Protein AF-A0A6B2CRK7-F1 (afdb_monomer_lite)

Foldseek 3Di:
DLCVQQVDAWDWDQDPVRDIDTDDDPSSVVSCVVVVVVVVVVVVVVVVD

Secondary structure (DSSP, 8-state):
-HHHHHS-PPEEEE-TTS-EEEE--HHHHHHHHHHHHHHHHHHHHHTT-

Structure (mmCIF, N/CA/C/O backbone):
data_AF-A0A6B2CRK7-F1
#
_entry.id   AF-A0A6B2CRK7-F1
#
loop_
_atom_site.group_PDB
_atom_site.id
_atom_site.type_symbol
_atom_site.label_atom_id
_atom_site.label_alt_id
_atom_site.label_comp_id
_atom_site.label_asym_id
_atom_site.label_entity_id
_atom_site.label_seq_id
_atom_site.pdbx_PDB_ins_code
_atom_site.Cartn_x
_atom_site.Cartn_y
_atom_site.Cartn_z
_atom_site.occupancy
_atom_site.B_iso_or_equiv
_atom_site.auth_seq_id
_atom_site.auth_comp_id
_atom_site.auth_asym_id
_atom_site.auth_atom_id
_atom_site.pdbx_PDB_model_num
ATOM 1 N N . MET A 1 1 ? 0.807 4.810 -5.186 1.00 79.50 1 MET A N 1
ATOM 2 C CA . MET A 1 1 ? 0.023 4.351 -4.021 1.00 79.50 1 MET A CA 1
ATOM 3 C C . MET A 1 1 ? 0.909 4.328 -2.788 1.00 79.50 1 MET A C 1
ATOM 5 O O . MET A 1 1 ? 0.808 5.267 -2.030 1.00 79.50 1 MET A O 1
ATOM 9 N N . ILE A 1 2 ? 1.843 3.380 -2.636 1.00 84.75 2 ILE A N 1
ATOM 10 C CA . ILE A 1 2 ? 2.646 3.229 -1.400 1.00 84.75 2 ILE A CA 1
ATOM 11 C C . ILE A 1 2 ? 3.298 4.544 -0.941 1.00 84.75 2 ILE A C 1
ATOM 13 O O . ILE A 1 2 ? 3.001 5.022 0.142 1.00 84.75 2 ILE A O 1
ATOM 17 N N . GLU A 1 3 ? 4.075 5.187 -1.816 1.00 88.69 3 GLU A N 1
ATOM 18 C CA . GLU A 1 3 ? 4.755 6.459 -1.518 1.00 88.69 3 GLU A CA 1
ATOM 19 C C . GLU A 1 3 ? 3.790 7.600 -1.174 1.00 88.69 3 GLU A C 1
ATOM 21 O O . GLU A 1 3 ? 4.067 8.395 -0.287 1.00 88.69 3 GLU A O 1
ATOM 26 N N . ALA A 1 4 ? 2.622 7.652 -1.816 1.00 87.81 4 ALA A N 1
ATOM 27 C CA . ALA A 1 4 ? 1.617 8.674 -1.526 1.00 87.81 4 ALA A CA 1
ATOM 28 C C . ALA A 1 4 ? 0.974 8.493 -0.141 1.00 87.81 4 ALA A C 1
ATOM 30 O O . ALA A 1 4 ? 0.427 9.440 0.411 1.00 87.81 4 ALA A O 1
ATOM 31 N N . LEU A 1 5 ? 1.014 7.275 0.401 1.00 82.81 5 LEU A N 1
ATOM 32 C CA . LEU A 1 5 ? 0.362 6.913 1.656 1.00 82.81 5 LEU A CA 1
ATOM 33 C C . LEU A 1 5 ? 1.313 6.910 2.838 1.00 82.81 5 LEU A C 1
ATOM 35 O O . LEU A 1 5 ? 0.899 7.197 3.956 1.00 82.81 5 LEU A O 1
ATOM 39 N N . THR A 1 6 ? 2.571 6.559 2.595 1.00 82.38 6 THR A N 1
ATOM 40 C CA . THR A 1 6 ? 3.578 6.430 3.647 1.00 82.38 6 THR A CA 1
ATOM 41 C C . THR A 1 6 ? 4.634 7.525 3.591 1.00 82.38 6 THR A C 1
ATOM 43 O O . THR A 1 6 ? 5.397 7.668 4.537 1.00 82.38 6 THR A O 1
ATOM 46 N N . GLY A 1 7 ? 4.721 8.284 2.492 1.00 89.31 7 GLY A N 1
ATOM 47 C CA . GLY A 1 7 ? 5.824 9.214 2.236 1.00 89.31 7 GLY A CA 1
ATOM 48 C C . GLY A 1 7 ? 7.154 8.517 1.923 1.00 89.31 7 GLY A C 1
ATOM 49 O O . GLY A 1 7 ? 8.160 9.191 1.714 1.00 89.31 7 GLY A O 1
ATOM 50 N N . VAL A 1 8 ? 7.178 7.178 1.875 1.00 89.94 8 VAL A N 1
ATOM 51 C CA . VAL A 1 8 ? 8.388 6.381 1.646 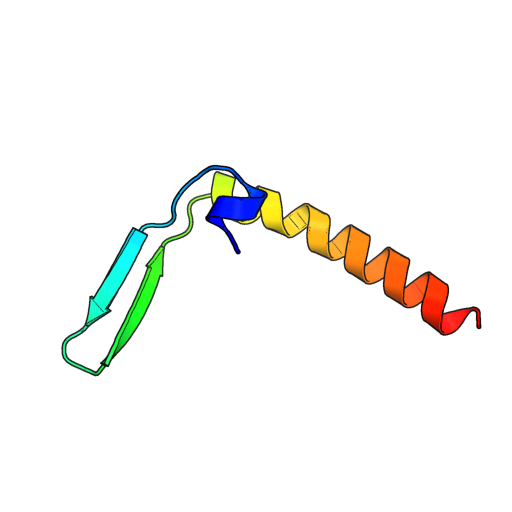1.00 89.94 8 VAL A CA 1
ATOM 52 C C . VAL A 1 8 ? 8.286 5.673 0.302 1.00 89.94 8 VAL A C 1
ATOM 54 O O . VAL A 1 8 ? 7.331 4.941 0.022 1.00 89.94 8 VAL A O 1
ATOM 57 N N . LYS A 1 9 ? 9.285 5.899 -0.551 1.00 93.00 9 LYS A N 1
ATOM 58 C CA . LYS A 1 9 ? 9.341 5.312 -1.887 1.00 93.00 9 LYS A CA 1
ATOM 59 C C . LYS A 1 9 ? 9.814 3.852 -1.833 1.00 93.00 9 LYS A C 1
ATOM 61 O O . LYS A 1 9 ? 10.949 3.604 -1.413 1.00 93.00 9 LYS A O 1
ATOM 66 N N . PRO A 1 10 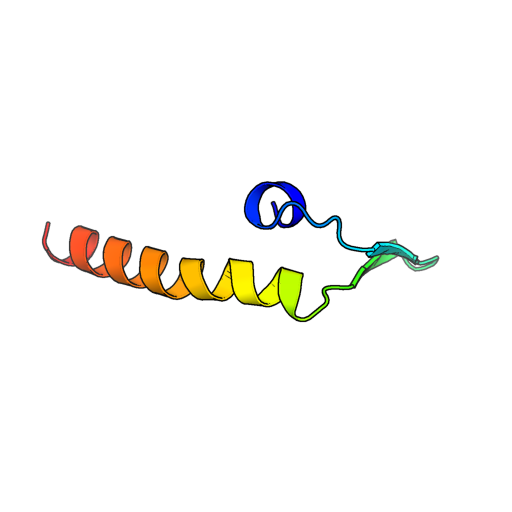? 9.020 2.885 -2.334 1.00 92.75 10 PRO A N 1
ATOM 67 C CA . PRO A 1 10 ? 9.460 1.501 -2.424 1.00 92.75 10 PRO A CA 1
ATOM 68 C C . PRO A 1 10 ? 10.528 1.340 -3.510 1.00 92.75 10 PRO A C 1
ATOM 70 O O . PRO A 1 10 ? 10.541 2.051 -4.520 1.00 92.75 10 PRO A O 1
ATOM 73 N N . ARG A 1 11 ? 11.412 0.354 -3.337 1.00 95.38 11 ARG A N 1
ATOM 74 C CA . ARG A 1 11 ? 12.385 -0.001 -4.379 1.00 95.38 11 ARG A CA 1
ATOM 75 C C . ARG A 1 11 ? 11.693 -0.832 -5.450 1.00 95.38 11 ARG A C 1
ATOM 77 O O . ARG A 1 11 ? 11.003 -1.797 -5.129 1.00 95.38 11 ARG A 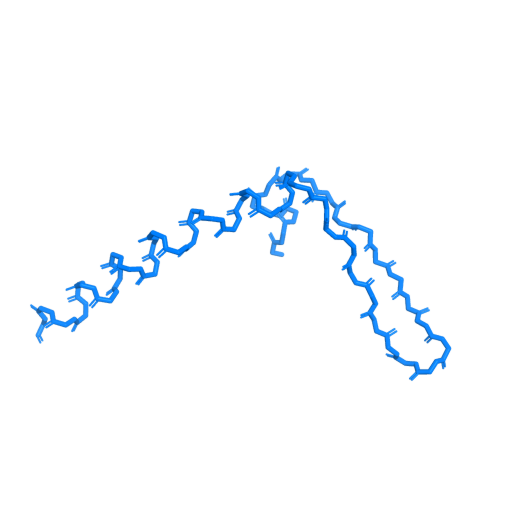O 1
ATOM 84 N N . VAL A 1 12 ? 11.900 -0.470 -6.713 1.00 95.06 12 VAL A N 1
ATOM 85 C CA . VAL A 1 12 ? 11.282 -1.140 -7.862 1.00 95.06 12 VAL A CA 1
ATOM 86 C C . VAL A 1 12 ? 12.369 -1.640 -8.802 1.00 95.06 12 VAL A C 1
ATOM 88 O O . VAL A 1 12 ? 13.220 -0.867 -9.238 1.00 95.06 12 VAL A O 1
ATOM 91 N N . TYR A 1 13 ? 12.317 -2.927 -9.131 1.00 97.00 13 TYR A N 1
ATOM 92 C CA . TYR A 1 13 ? 13.243 -3.589 -10.043 1.00 97.00 13 TYR A CA 1
ATOM 93 C C . TYR A 1 13 ? 12.474 -4.202 -11.204 1.00 97.00 13 TYR A C 1
ATOM 95 O O . TYR A 1 13 ? 11.480 -4.898 -11.000 1.00 97.00 13 TYR A O 1
ATOM 103 N N . ARG A 1 14 ? 12.961 -3.980 -12.425 1.00 97.44 14 ARG A N 1
ATOM 104 C CA . ARG A 1 14 ? 12.452 -4.648 -13.623 1.00 97.44 14 ARG A CA 1
ATOM 105 C C . ARG A 1 14 ? 13.426 -5.742 -14.034 1.00 97.44 14 ARG A C 1
ATOM 107 O O . ARG A 1 14 ? 14.588 -5.468 -14.318 1.00 97.44 14 ARG A O 1
ATOM 114 N N . MET A 1 15 ? 12.946 -6.976 -14.044 1.00 97.25 15 MET A N 1
ATOM 115 C CA . MET A 1 15 ? 13.739 -8.152 -14.374 1.00 97.25 15 MET A CA 1
ATOM 116 C C . MET A 1 15 ? 13.747 -8.405 -15.882 1.00 97.25 15 MET A C 1
ATOM 118 O O . MET A 1 15 ? 12.838 -8.003 -16.611 1.00 97.25 15 MET A O 1
ATOM 122 N N . LYS A 1 16 ? 14.774 -9.120 -16.356 1.00 96.00 16 LYS A N 1
ATOM 123 C CA . LYS A 1 16 ? 14.937 -9.465 -17.780 1.00 96.00 16 LYS A CA 1
ATOM 124 C C . LYS A 1 16 ? 13.781 -10.309 -18.333 1.00 96.00 16 LYS A C 1
ATOM 126 O O . LYS A 1 16 ? 13.479 -10.215 -19.514 1.00 96.00 16 LYS A O 1
ATOM 131 N N . ASN A 1 17 ? 13.112 -11.089 -17.484 1.00 96.56 17 ASN A N 1
ATOM 132 C CA . ASN A 1 17 ? 11.932 -11.888 -17.835 1.00 96.56 17 ASN A CA 1
ATOM 133 C C . ASN A 1 17 ? 10.616 -11.081 -17.828 1.00 96.56 17 ASN A C 1
ATOM 135 O O . ASN A 1 17 ? 9.541 -11.668 -17.890 1.00 96.56 17 ASN A O 1
ATOM 139 N N . GLY A 1 18 ? 10.679 -9.753 -17.699 1.00 96.56 18 GLY A N 1
ATOM 140 C CA . GLY A 1 18 ? 9.504 -8.883 -17.664 1.00 96.56 18 GLY A CA 1
ATOM 141 C C . GLY A 1 18 ? 8.829 -8.773 -16.297 1.00 96.56 18 GLY A C 1
ATOM 142 O O . GLY A 1 18 ? 7.948 -7.929 -16.141 1.00 96.56 18 GLY A O 1
ATOM 143 N N . ALA A 1 19 ? 9.255 -9.545 -15.292 1.00 97.69 19 ALA A N 1
ATOM 144 C CA . ALA A 1 19 ? 8.727 -9.413 -13.941 1.00 97.69 19 ALA A CA 1
ATOM 145 C C . ALA A 1 19 ? 9.113 -8.060 -13.320 1.00 97.69 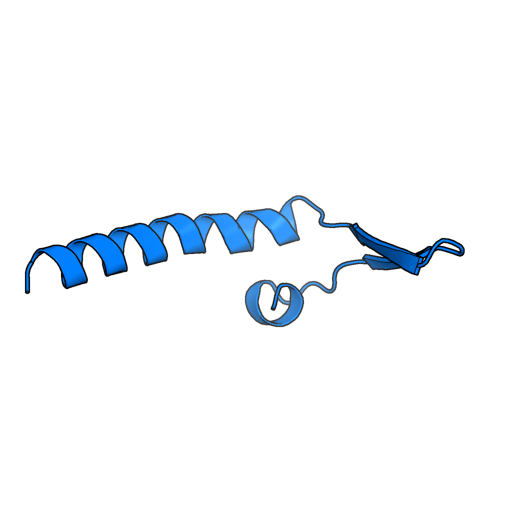19 ALA A C 1
ATOM 147 O O . ALA A 1 19 ? 10.222 -7.552 -13.520 1.00 97.69 19 ALA A O 1
ATOM 148 N N . ILE A 1 20 ? 8.202 -7.493 -12.530 1.00 96.94 20 ILE A N 1
ATOM 149 C CA . ILE A 1 20 ? 8.449 -6.296 -11.726 1.00 96.94 20 ILE A CA 1
ATOM 150 C C . ILE A 1 20 ? 8.458 -6.717 -10.261 1.00 96.94 20 ILE A C 1
ATOM 152 O O . ILE A 1 20 ? 7.475 -7.263 -9.767 1.00 96.94 20 ILE A O 1
ATOM 156 N N . ILE A 1 21 ? 9.563 -6.450 -9.570 1.00 96.19 21 ILE A N 1
ATOM 157 C CA . ILE A 1 21 ? 9.682 -6.670 -8.130 1.00 96.19 21 ILE A CA 1
ATOM 158 C C . ILE A 1 21 ? 9.571 -5.324 -7.428 1.00 96.19 21 ILE A C 1
ATOM 160 O O . ILE A 1 21 ? 10.369 -4.420 -7.678 1.00 96.19 21 ILE A O 1
ATOM 164 N N . ILE A 1 22 ? 8.595 -5.213 -6.532 1.00 94.06 22 ILE A N 1
ATOM 165 C CA . ILE A 1 22 ? 8.417 -4.070 -5.640 1.00 94.06 22 ILE A CA 1
ATOM 166 C C . ILE A 1 22 ? 8.795 -4.541 -4.239 1.00 94.06 22 ILE A C 1
ATOM 168 O O . ILE A 1 22 ? 8.161 -5.439 -3.693 1.00 94.06 22 ILE A O 1
ATOM 172 N N . VAL A 1 23 ? 9.848 -3.961 -3.670 1.00 94.44 23 VAL A N 1
ATOM 173 C CA . VAL A 1 23 ? 10.320 -4.307 -2.328 1.00 94.44 23 VAL A CA 1
ATOM 174 C C . VAL A 1 23 ? 9.769 -3.295 -1.333 1.00 94.44 23 VAL A C 1
ATOM 176 O O . VAL A 1 23 ? 10.094 -2.106 -1.390 1.00 94.44 23 VAL A O 1
ATOM 179 N N . CYS A 1 24 ? 8.954 -3.794 -0.407 1.00 91.38 24 CYS A N 1
ATOM 180 C CA . CYS A 1 24 ? 8.346 -3.033 0.676 1.00 91.38 24 CYS A CA 1
ATOM 181 C C . CYS A 1 24 ? 8.990 -3.420 2.012 1.00 91.38 24 CYS A C 1
ATOM 183 O O . CYS A 1 24 ? 9.024 -4.592 2.378 1.00 91.38 24 CYS A O 1
ATOM 185 N N . SER A 1 25 ? 9.497 -2.427 2.741 1.00 90.12 25 SER A N 1
ATOM 186 C CA . SER A 1 25 ? 9.896 -2.567 4.150 1.00 90.12 25 SER A CA 1
ATOM 187 C C . SER A 1 25 ? 8.676 -2.538 5.079 1.00 90.12 25 SER A C 1
ATOM 189 O O . SER A 1 25 ? 7.563 -2.247 4.641 1.00 90.12 25 SER A O 1
ATOM 191 N N . ARG A 1 26 ? 8.885 -2.782 6.379 1.00 88.94 26 ARG A N 1
ATOM 192 C CA . ARG A 1 26 ? 7.828 -2.696 7.399 1.00 88.94 26 ARG A CA 1
ATOM 193 C C . ARG A 1 26 ? 7.069 -1.364 7.357 1.00 88.94 26 ARG A C 1
ATOM 195 O O . ARG A 1 26 ? 5.848 -1.395 7.345 1.00 88.94 26 ARG A O 1
ATOM 202 N N . GLU A 1 27 ? 7.761 -0.233 7.229 1.00 87.25 27 GLU A N 1
ATOM 203 C CA . GLU A 1 27 ? 7.138 1.104 7.158 1.00 87.25 27 GLU A CA 1
ATOM 204 C C . GLU A 1 27 ? 6.179 1.249 5.966 1.00 87.25 27 GLU A C 1
ATOM 206 O O . GLU A 1 27 ? 5.127 1.875 6.065 1.00 87.25 27 GLU A O 1
ATOM 211 N N . HIS A 1 28 ? 6.502 0.618 4.832 1.00 89.06 28 HIS A N 1
ATOM 212 C CA . HIS A 1 28 ? 5.600 0.581 3.681 1.00 89.06 28 HIS A CA 1
ATOM 213 C C . HIS A 1 28 ? 4.346 -0.257 3.967 1.00 89.06 28 HIS A C 1
ATOM 215 O O . HIS A 1 28 ? 3.270 0.054 3.461 1.00 89.06 28 HIS A O 1
ATOM 221 N N . LEU A 1 29 ? 4.488 -1.330 4.751 1.00 86.81 29 LEU A N 1
ATOM 222 C CA . LEU A 1 29 ? 3.409 -2.266 5.068 1.00 86.81 29 LEU A CA 1
ATOM 223 C C . LEU A 1 29 ? 2.497 -1.764 6.194 1.00 86.81 29 LEU A C 1
ATOM 225 O O . LEU A 1 29 ? 1.292 -1.991 6.141 1.00 86.81 29 LEU A O 1
ATOM 229 N N . GLU A 1 30 ? 3.031 -1.037 7.175 1.00 83.31 30 GLU A N 1
ATOM 230 C CA . GLU A 1 30 ? 2.243 -0.433 8.260 1.00 83.31 30 GLU A CA 1
ATOM 231 C C . GLU A 1 30 ? 1.233 0.595 7.733 1.00 83.31 30 GLU A C 1
ATOM 233 O O . GLU A 1 30 ? 0.095 0.644 8.201 1.00 83.31 30 GLU A O 1
ATOM 238 N N . GLY A 1 31 ? 1.581 1.333 6.674 1.00 77.25 31 GLY A N 1
ATOM 239 C CA . GLY A 1 31 ? 0.629 2.194 5.969 1.00 77.25 31 GLY A CA 1
ATOM 240 C C . GLY A 1 31 ? -0.564 1.440 5.369 1.00 77.25 31 GLY A C 1
ATOM 241 O O . GLY A 1 31 ? -1.656 2.000 5.270 1.00 77.25 31 GLY A O 1
ATOM 242 N N . PHE A 1 32 ? -0.396 0.160 5.017 1.00 77.25 32 PHE A N 1
ATOM 243 C CA . PHE A 1 32 ? -1.475 -0.679 4.493 1.00 77.25 32 PHE A CA 1
ATOM 244 C C . PHE A 1 32 ? -2.360 -1.298 5.574 1.00 77.25 32 PHE A C 1
ATOM 246 O O . PHE A 1 32 ? -3.519 -1.585 5.290 1.00 77.25 32 PHE A O 1
ATOM 253 N N . ALA A 1 33 ? -1.884 -1.460 6.811 1.00 78.56 33 ALA A N 1
ATOM 254 C CA . ALA A 1 33 ? -2.721 -1.977 7.899 1.00 78.56 33 ALA A CA 1
ATOM 255 C C . ALA A 1 33 ? -3.969 -1.097 8.121 1.00 78.56 33 ALA A C 1
ATOM 257 O O . ALA A 1 33 ? -5.075 -1.608 8.285 1.00 78.56 33 ALA A O 1
ATOM 258 N N . ARG A 1 34 ? -3.817 0.227 7.976 1.00 73.25 34 ARG A N 1
ATOM 259 C CA . ARG A 1 34 ? -4.916 1.208 8.064 1.00 73.25 34 ARG A CA 1
ATOM 260 C C . ARG A 1 34 ? -5.974 1.043 6.964 1.00 73.25 34 ARG A C 1
ATOM 262 O O . ARG A 1 34 ? -7.113 1.467 7.135 1.00 73.25 34 ARG A O 1
ATOM 269 N N . TYR A 1 35 ? -5.632 0.406 5.843 1.00 81.50 35 TYR A N 1
ATOM 270 C CA . TYR A 1 35 ? -6.602 0.105 4.788 1.00 81.50 35 TYR A CA 1
ATOM 271 C C . TYR A 1 35 ? -7.527 -1.052 5.138 1.00 81.50 35 TYR A C 1
ATOM 273 O O . TYR A 1 35 ? -8.659 -1.057 4.664 1.00 81.50 35 TYR A O 1
ATOM 281 N N . ALA A 1 36 ? -7.082 -2.012 5.953 1.00 85.06 36 ALA A N 1
ATOM 282 C CA . ALA A 1 36 ? -7.954 -3.094 6.401 1.00 85.06 36 ALA A CA 1
ATOM 283 C C . ALA A 1 36 ? -9.105 -2.540 7.254 1.00 85.06 36 ALA A C 1
ATOM 285 O O . ALA A 1 36 ? -10.258 -2.902 7.038 1.00 85.06 36 ALA A O 1
ATOM 286 N N . GLU A 1 37 ? -8.801 -1.594 8.145 1.00 85.38 37 GLU A N 1
ATOM 287 C CA . GLU A 1 37 ? -9.796 -0.894 8.964 1.00 85.38 37 GLU A CA 1
ATOM 2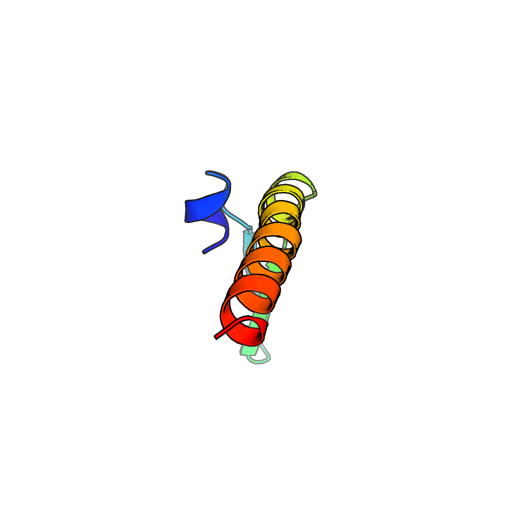88 C C . GLU A 1 37 ? -10.752 -0.056 8.110 1.00 85.38 37 GLU A C 1
ATOM 290 O O . GLU A 1 37 ? -11.968 -0.140 8.275 1.00 85.38 37 GLU A O 1
ATOM 295 N N . LEU A 1 38 ? -10.223 0.710 7.148 1.00 87.06 38 LEU A N 1
ATOM 296 C CA . LEU A 1 38 ? -11.047 1.490 6.224 1.00 87.06 38 LEU A CA 1
ATOM 297 C C . LEU A 1 38 ? -11.958 0.590 5.375 1.00 87.06 38 LEU A C 1
ATOM 299 O O . LEU A 1 38 ? -13.133 0.899 5.189 1.00 87.06 38 LEU A O 1
ATOM 303 N N . ALA A 1 39 ? -11.439 -0.532 4.875 1.00 88.81 39 ALA A N 1
ATOM 304 C CA . ALA A 1 39 ? -12.218 -1.487 4.098 1.00 88.81 39 ALA A CA 1
ATOM 305 C C . ALA A 1 39 ? -13.316 -2.154 4.941 1.00 88.81 39 ALA A C 1
ATOM 307 O O . ALA A 1 39 ? -14.426 -2.348 4.442 1.00 88.81 39 ALA A O 1
ATOM 308 N N . ASP A 1 40 ? -13.036 -2.471 6.209 1.00 91.12 40 ASP A N 1
ATOM 309 C CA . ASP A 1 40 ? -14.039 -2.995 7.142 1.00 91.12 40 ASP A CA 1
ATOM 310 C C . ASP A 1 40 ? -15.131 -1.955 7.428 1.00 91.12 40 ASP A C 1
ATOM 312 O O . ASP A 1 40 ? -16.320 -2.266 7.348 1.00 91.12 40 ASP A O 1
ATOM 316 N N . ALA A 1 41 ? -14.750 -0.696 7.662 1.00 93.44 41 ALA A N 1
ATOM 317 C CA . ALA A 1 41 ? -15.694 0.399 7.875 1.00 93.44 41 ALA A CA 1
ATOM 318 C C . ALA A 1 41 ? -16.606 0.620 6.654 1.00 93.44 41 ALA A C 1
ATOM 320 O O . ALA A 1 41 ? -17.826 0.704 6.801 1.00 93.44 41 ALA A O 1
ATOM 321 N N . ILE A 1 42 ? -16.037 0.635 5.443 1.00 93.62 42 ILE A N 1
ATOM 322 C CA . ILE A 1 42 ? -16.802 0.759 4.194 1.00 93.62 42 ILE A CA 1
ATOM 323 C C . ILE A 1 42 ? -17.751 -0.430 4.016 1.00 93.62 42 ILE A C 1
ATOM 325 O O . ILE A 1 42 ? -18.915 -0.227 3.678 1.00 93.62 42 ILE A O 1
ATOM 329 N N . LYS A 1 43 ? -17.299 -1.666 4.278 1.00 95.56 43 LYS A N 1
ATOM 330 C CA . LYS A 1 43 ? -18.177 -2.848 4.241 1.00 95.56 43 LYS A CA 1
ATOM 331 C C . LYS A 1 43 ? -19.365 -2.693 5.181 1.00 95.56 43 LYS A C 1
ATOM 333 O O . LYS A 1 43 ? -20.488 -2.954 4.769 1.00 95.56 43 LYS A O 1
ATOM 338 N N . ARG A 1 44 ? -19.136 -2.251 6.420 1.00 94.56 44 ARG A N 1
ATOM 339 C CA . ARG A 1 44 ? -20.213 -2.027 7.397 1.00 94.56 44 ARG A CA 1
ATOM 340 C C . ARG A 1 44 ? -21.198 -0.958 6.936 1.00 94.56 44 ARG A C 1
ATOM 342 O O . ARG A 1 44 ? -22.388 -1.115 7.167 1.00 94.56 44 ARG A O 1
ATOM 349 N N . TRP A 1 45 ? -20.730 0.110 6.294 1.00 95.19 45 TRP A N 1
ATOM 350 C CA . TRP A 1 45 ? -21.618 1.131 5.731 1.00 95.19 45 TRP A CA 1
ATOM 351 C C . TRP A 1 45 ? -22.451 0.603 4.566 1.00 95.19 45 TRP A C 1
ATOM 353 O O . TRP A 1 45 ? -23.658 0.805 4.557 1.00 95.19 45 TRP A O 1
ATOM 363 N N . LEU A 1 46 ? -21.839 -0.113 3.622 1.00 93.25 46 LEU A N 1
ATOM 364 C CA . LEU A 1 46 ? -22.542 -0.652 2.454 1.00 93.25 46 LEU A CA 1
ATOM 365 C C . LEU A 1 46 ? -23.531 -1.774 2.801 1.00 93.25 46 LEU A C 1
ATOM 367 O O . LEU A 1 46 ? -24.511 -1.947 2.091 1.00 93.25 46 LEU A O 1
ATOM 371 N N . LEU A 1 47 ? -23.277 -2.536 3.867 1.00 89.25 47 LEU A N 1
ATOM 372 C CA . LEU A 1 47 ? -24.169 -3.605 4.336 1.00 89.25 47 LEU A CA 1
ATOM 373 C C . LEU A 1 47 ? -25.327 -3.101 5.216 1.00 89.25 47 LEU A C 1
ATOM 375 O O . LEU A 1 47 ? -26.213 -3.885 5.538 1.00 89.25 47 LEU A O 1
ATOM 379 N N . ASN A 1 48 ? -25.312 -1.823 5.609 1.00 70.31 48 ASN A N 1
ATOM 380 C CA . ASN A 1 48 ? -26.366 -1.169 6.393 1.00 70.31 48 ASN A CA 1
ATOM 381 C C . ASN A 1 48 ? -27.202 -0.176 5.552 1.00 70.31 48 ASN A C 1
ATOM 383 O O . ASN A 1 48 ? -27.891 0.669 6.126 1.00 70.31 48 ASN A O 1
ATOM 387 N N . ILE A 1 49 ? -27.112 -0.251 4.217 1.00 57.47 49 ILE A N 1
ATOM 388 C CA . ILE A 1 49 ? -27.942 0.487 3.247 1.00 57.47 49 ILE A C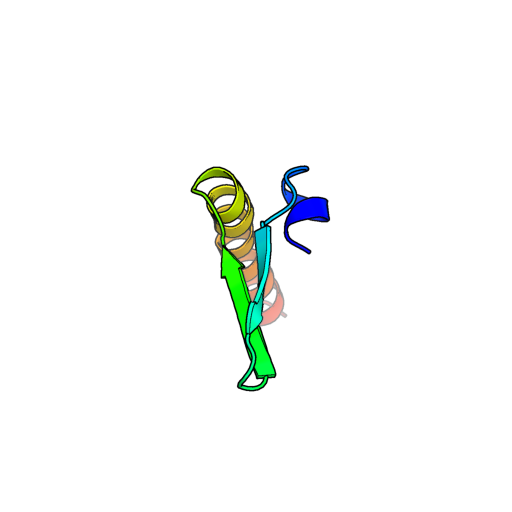A 1
ATOM 389 C C . ILE A 1 49 ? -29.014 -0.441 2.678 1.00 57.47 49 ILE A C 1
ATOM 391 O O . ILE A 1 49 ? -28.688 -1.623 2.425 1.00 57.47 49 ILE A O 1
#

Radius of gyration: 15.2 Å; chains: 1; bounding box: 43×21×27 Å

pLDDT: mean 88.7, std 8.08, range [57.47, 97.69]

Sequence (49 aa):
MIEALTGVKPRVYRMKNGAIIIVCSREHLEGFARYAELADAIKRWLLNI